Protein AF-A0A2I0VGK4-F1 (afdb_monomer_lite)

Organism: NCBI:txid906689

pLDDT: mean 89.62, std 12.39, range [37.59, 97.0]

Sequence (66 aa):
MKVSARKILELPSEVKHRNINIIPGSGYIHPNQLSPLFESLGIYDANSTADIHAFCTCLGISSHDK

Structure (mmCIF, N/CA/C/O backbone):
data_AF-A0A2I0VGK4-F1
#
_e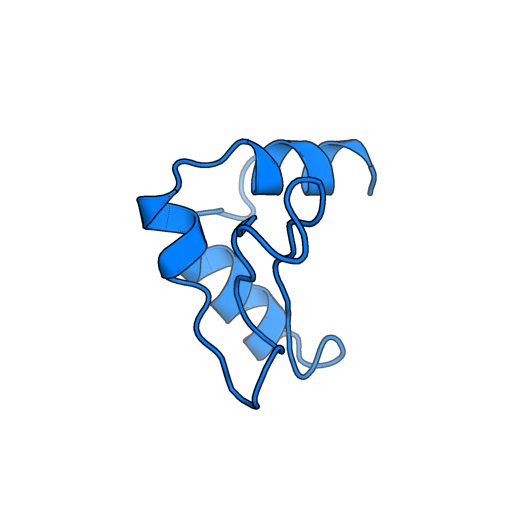ntry.id   AF-A0A2I0VGK4-F1
#
loop_
_atom_site.group_PDB
_atom_site.id
_atom_site.type_symbol
_atom_site.label_atom_id
_atom_site.label_alt_id
_atom_site.label_comp_id
_atom_site.label_asym_id
_atom_site.label_entity_id
_atom_site.label_seq_id
_atom_site.pdbx_PDB_ins_code
_atom_site.Cartn_x
_atom_site.Cartn_y
_atom_site.Cartn_z
_atom_site.occupancy
_atom_site.B_iso_or_equiv
_atom_site.auth_seq_id
_atom_site.auth_comp_id
_atom_site.auth_asym_id
_atom_site.auth_atom_id
_atom_site.pdbx_PDB_model_num
ATOM 1 N N . MET A 1 1 ? 10.722 4.586 10.404 1.00 59.31 1 MET A N 1
ATOM 2 C CA . MET A 1 1 ? 9.597 3.893 9.727 1.00 59.31 1 MET A CA 1
ATOM 3 C C . MET A 1 1 ? 8.232 4.094 10.392 1.00 59.31 1 MET A C 1
ATOM 5 O O . MET A 1 1 ? 7.307 4.435 9.672 1.00 59.31 1 MET A O 1
ATOM 9 N N . LYS A 1 2 ? 8.061 3.955 11.722 1.00 67.62 2 LYS A N 1
ATOM 10 C CA . LYS A 1 2 ? 6.725 4.076 12.361 1.00 67.62 2 LYS A CA 1
ATOM 11 C C . LYS A 1 2 ? 6.025 5.438 12.192 1.00 67.62 2 LYS A C 1
ATOM 13 O O . LYS A 1 2 ? 4.817 5.465 11.996 1.00 67.62 2 LYS A O 1
ATOM 18 N N . VAL A 1 3 ? 6.757 6.553 12.265 1.00 78.88 3 VAL A N 1
ATOM 19 C CA . VAL A 1 3 ? 6.163 7.904 12.160 1.00 78.88 3 VAL A CA 1
ATOM 20 C C . VAL A 1 3 ? 5.669 8.191 10.741 1.00 78.88 3 VAL A C 1
ATOM 22 O O . VAL A 1 3 ? 4.561 8.682 10.572 1.00 78.88 3 VAL A O 1
ATOM 25 N N . SER A 1 4 ? 6.451 7.829 9.723 1.00 83.06 4 SER A N 1
ATOM 26 C CA . SER A 1 4 ? 6.082 8.024 8.317 1.00 83.06 4 SER A CA 1
ATOM 27 C C . SER A 1 4 ? 4.834 7.224 7.942 1.00 83.06 4 SER A C 1
ATOM 29 O O . SER A 1 4 ? 3.919 7.781 7.353 1.00 83.06 4 SER A O 1
ATOM 31 N N . ALA A 1 5 ? 4.752 5.952 8.353 1.00 87.75 5 ALA A N 1
ATOM 32 C CA . ALA A 1 5 ? 3.576 5.118 8.095 1.00 87.75 5 ALA A CA 1
ATOM 33 C C . ALA A 1 5 ? 2.302 5.688 8.744 1.00 87.75 5 ALA A C 1
ATOM 35 O O . ALA A 1 5 ? 1.253 5.722 8.112 1.00 87.75 5 ALA A O 1
ATOM 36 N N . ARG A 1 6 ? 2.404 6.200 9.979 1.00 90.44 6 ARG A N 1
ATOM 37 C CA . ARG A 1 6 ? 1.284 6.872 10.651 1.00 90.44 6 ARG A CA 1
ATOM 38 C C . ARG A 1 6 ? 0.833 8.121 9.889 1.00 90.44 6 ARG A C 1
ATOM 40 O O . ARG A 1 6 ? -0.345 8.225 9.582 1.00 90.44 6 ARG A O 1
ATOM 47 N N . LYS A 1 7 ? 1.765 9.014 9.533 1.00 91.81 7 LYS A N 1
ATOM 48 C CA . LYS A 1 7 ? 1.456 10.239 8.772 1.00 91.81 7 LYS A CA 1
ATOM 49 C C . LYS A 1 7 ? 0.754 9.936 7.447 1.00 91.81 7 LYS A C 1
ATOM 51 O O . LYS A 1 7 ? -0.145 10.663 7.052 1.00 91.81 7 LYS A O 1
ATOM 56 N N . ILE A 1 8 ? 1.162 8.859 6.776 1.00 93.25 8 ILE A N 1
ATOM 57 C CA . ILE A 1 8 ? 0.550 8.398 5.527 1.00 93.25 8 ILE A CA 1
ATOM 58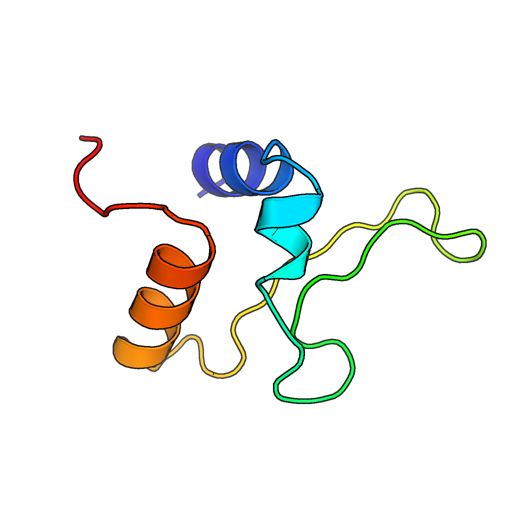 C C . ILE A 1 8 ? -0.901 7.936 5.754 1.00 93.25 8 ILE A C 1
ATOM 60 O O . ILE A 1 8 ? -1.782 8.296 4.978 1.00 93.25 8 ILE A O 1
ATOM 64 N N . LEU A 1 9 ? -1.174 7.173 6.817 1.00 93.62 9 LEU A N 1
ATOM 65 C CA . LEU A 1 9 ? -2.536 6.726 7.146 1.00 93.62 9 LEU A CA 1
ATOM 66 C C . LEU A 1 9 ? -3.436 7.875 7.631 1.00 93.62 9 LEU A C 1
ATOM 68 O O . LEU A 1 9 ? -4.645 7.849 7.413 1.00 93.62 9 LEU A O 1
ATOM 72 N N . GLU A 1 10 ? -2.850 8.912 8.227 1.00 94.44 10 GLU A N 1
ATOM 73 C CA . GLU A 1 10 ? -3.547 10.134 8.648 1.00 94.44 10 GLU A CA 1
ATOM 74 C C . GLU A 1 10 ? -3.898 11.077 7.477 1.00 94.44 10 GLU A C 1
ATOM 76 O O . GLU A 1 10 ? -4.602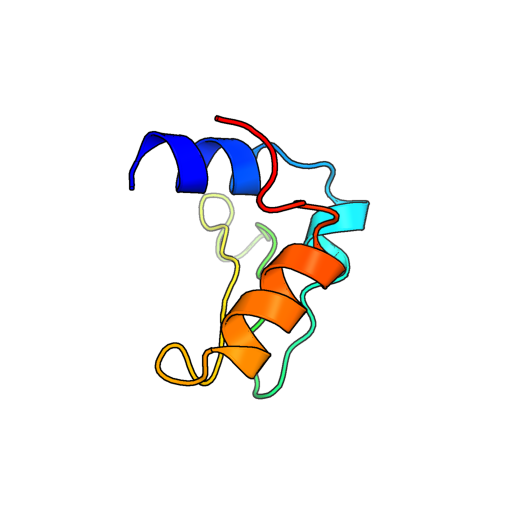 12.065 7.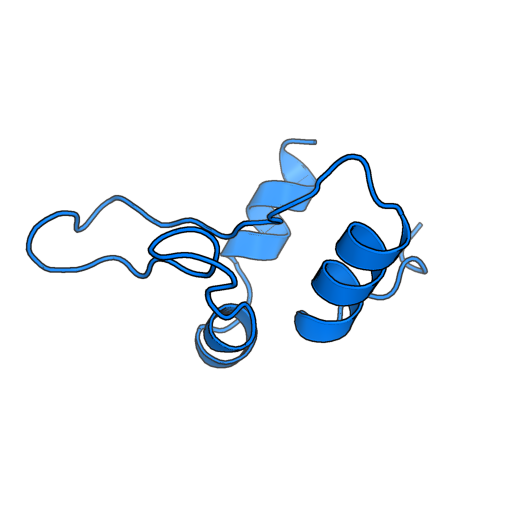685 1.00 94.44 10 GLU A O 1
ATOM 81 N N . LEU A 1 11 ? -3.459 10.785 6.242 1.00 95.38 11 LEU A N 1
ATOM 82 C CA . LEU A 1 11 ? -3.842 11.564 5.061 1.00 95.38 11 LEU A CA 1
ATOM 83 C C . LEU A 1 11 ? -5.361 11.514 4.804 1.00 95.38 11 LEU A C 1
ATOM 85 O O . LEU A 1 11 ? -6.012 10.510 5.122 1.00 95.38 11 LEU A O 1
ATOM 89 N N . PRO A 1 12 ? -5.934 12.554 4.159 1.00 95.75 12 PRO A N 1
ATOM 90 C CA . PRO A 1 12 ? -7.336 12.555 3.758 1.00 95.75 12 PRO A CA 1
ATOM 91 C C . PRO A 1 12 ? -7.697 11.331 2.919 1.00 95.75 12 PRO A C 1
ATOM 93 O O . PRO A 1 12 ? -6.889 10.833 2.125 1.00 95.75 12 PRO A O 1
ATOM 96 N N . SER A 1 13 ? -8.932 10.854 3.074 1.00 94.00 13 SER A N 1
ATOM 97 C CA . SER A 1 13 ? -9.391 9.640 2.401 1.00 94.00 13 SER A CA 1
ATOM 98 C C . SER A 1 13 ? -9.245 9.756 0.881 1.00 94.00 13 SER A C 1
ATOM 100 O O . SER A 1 13 ? -8.790 8.822 0.229 1.00 94.00 13 SER A O 1
ATOM 102 N N . GLU A 1 14 ? -9.520 10.930 0.320 1.00 95.62 14 GLU A N 1
ATOM 103 C CA . GLU A 1 14 ? -9.473 11.231 -1.112 1.00 95.62 14 GLU A CA 1
ATOM 104 C C . GLU A 1 14 ? -8.046 11.140 -1.663 1.00 95.62 14 GLU A C 1
ATOM 106 O O . GLU A 1 14 ? -7.855 10.817 -2.833 1.00 95.62 14 GLU A O 1
ATOM 111 N N . VAL A 1 15 ? -7.038 11.412 -0.826 1.00 96.75 15 VAL A N 1
ATOM 112 C CA . VAL A 1 15 ? -5.622 11.260 -1.184 1.00 96.75 15 VAL A CA 1
ATOM 113 C C . VAL A 1 15 ? -5.241 9.785 -1.176 1.00 96.75 15 VAL A C 1
ATOM 115 O O . VAL A 1 15 ? -4.642 9.309 -2.138 1.00 96.75 15 VAL A O 1
ATOM 118 N N . LYS A 1 16 ? -5.645 9.036 -0.144 1.00 96.50 16 LYS A N 1
ATOM 119 C CA . LYS A 1 16 ? -5.371 7.594 -0.042 1.00 96.50 16 LYS A CA 1
ATOM 120 C C . LYS A 1 16 ? -6.014 6.802 -1.185 1.00 96.50 16 LYS A C 1
ATOM 122 O O . LYS A 1 16 ? -5.359 5.937 -1.755 1.00 96.50 16 LYS A O 1
ATOM 127 N N . HIS A 1 17 ? -7.219 7.177 -1.625 1.00 96.50 17 HIS A N 1
ATOM 128 C CA . HIS A 1 17 ? -7.892 6.571 -2.786 1.00 96.50 17 HIS A CA 1
ATOM 129 C C . HIS A 1 17 ? -7.142 6.740 -4.119 1.00 96.50 17 HIS A C 1
ATOM 131 O O . HIS A 1 17 ? -7.457 6.041 -5.081 1.00 96.50 17 HIS A O 1
ATOM 137 N N . ARG A 1 18 ? -6.139 7.624 -4.198 1.00 96.88 18 ARG A N 1
ATOM 138 C CA . ARG A 1 18 ? -5.281 7.739 -5.386 1.00 96.88 18 ARG A CA 1
ATOM 139 C C . ARG A 1 18 ? -4.309 6.562 -5.511 1.00 96.88 18 ARG A C 1
ATOM 141 O O . ARG A 1 18 ? -3.870 6.259 -6.619 1.00 96.88 18 ARG A O 1
ATOM 148 N N . ASN A 1 19 ? -3.980 5.876 -4.409 1.00 97.00 19 ASN A N 1
ATOM 149 C CA . ASN A 1 19 ? -3.167 4.659 -4.429 1.00 97.00 19 ASN A CA 1
ATOM 150 C C . ASN A 1 19 ? -4.002 3.491 -4.973 1.00 97.00 19 ASN A C 1
ATOM 152 O O . ASN A 1 19 ? -4.590 2.712 -4.228 1.00 97.00 19 ASN A O 1
ATOM 156 N N . ILE A 1 20 ? -4.095 3.409 -6.297 1.00 95.69 20 ILE A N 1
ATOM 157 C CA . ILE A 1 20 ? -4.875 2.389 -6.994 1.00 95.69 20 ILE A CA 1
ATOM 158 C C . ILE A 1 20 ? -4.196 1.016 -6.965 1.00 95.69 20 ILE A C 1
ATOM 160 O O . ILE A 1 20 ? -2.981 0.888 -6.815 1.00 95.69 20 ILE A O 1
ATOM 164 N N . ASN A 1 21 ? -5.005 -0.023 -7.149 1.00 94.62 21 ASN A N 1
ATOM 165 C CA . ASN A 1 21 ? -4.527 -1.386 -7.332 1.00 94.62 21 ASN A CA 1
ATOM 166 C C . ASN A 1 21 ? -3.773 -1.517 -8.666 1.00 94.62 21 ASN A C 1
ATOM 168 O O . ASN A 1 21 ? -4.326 -1.204 -9.718 1.00 94.62 21 ASN A O 1
ATOM 172 N N . ILE A 1 22 ? -2.548 -2.042 -8.615 1.00 93.38 22 ILE A N 1
ATOM 173 C CA . ILE A 1 22 ? -1.840 -2.582 -9.786 1.00 93.38 22 ILE A CA 1
ATOM 174 C C . ILE A 1 22 ? -2.262 -4.040 -9.989 1.00 93.38 22 ILE A C 1
ATOM 176 O O . ILE A 1 22 ? -2.568 -4.462 -11.101 1.00 93.38 22 ILE A O 1
ATOM 180 N N . ILE A 1 23 ? -2.364 -4.781 -8.883 1.00 93.81 23 ILE A N 1
ATOM 181 C CA . ILE A 1 23 ? -3.039 -6.078 -8.793 1.00 93.81 23 ILE A CA 1
ATOM 182 C C . ILE A 1 23 ? -4.091 -6.020 -7.673 1.00 93.81 23 ILE A C 1
ATOM 184 O O . ILE A 1 23 ? -4.014 -5.133 -6.816 1.00 93.81 23 ILE A O 1
ATOM 188 N N . PRO A 1 24 ? -5.080 -6.932 -7.634 1.00 94.06 24 PRO A N 1
ATOM 189 C CA . PRO A 1 24 ? -6.104 -6.919 -6.591 1.00 94.06 24 PRO A CA 1
ATOM 190 C C . PRO A 1 24 ? -5.503 -6.890 -5.177 1.00 94.06 24 PRO A C 1
ATOM 192 O O . PRO A 1 24 ? -4.725 -7.765 -4.809 1.00 94.06 24 PRO A O 1
ATOM 195 N N . GLY A 1 25 ? -5.869 -5.871 -4.395 1.00 90.75 25 GLY A N 1
ATOM 196 C CA . GLY A 1 25 ? -5.420 -5.696 -3.010 1.00 90.75 25 GLY A CA 1
ATOM 197 C C . GLY A 1 25 ? -4.041 -5.049 -2.834 1.00 90.75 25 GLY A C 1
ATOM 198 O O . GLY A 1 25 ? -3.579 -4.965 -1.701 1.00 90.75 25 GLY A O 1
ATOM 199 N N . SER A 1 26 ? -3.375 -4.595 -3.904 1.00 92.69 26 SER A N 1
ATOM 200 C CA . SER A 1 26 ? -2.050 -3.959 -3.799 1.00 92.69 26 SER A CA 1
ATOM 201 C C . SER A 1 26 ? -2.080 -2.458 -3.508 1.00 92.69 26 SER A C 1
ATOM 203 O O . SER A 1 26 ? -1.032 -1.882 -3.233 1.00 92.69 26 SER A O 1
ATOM 205 N N . GLY A 1 27 ? -3.227 -1.807 -3.683 1.00 95.25 27 GLY A N 1
ATOM 206 C CA . GLY A 1 27 ? -3.421 -0.378 -3.454 1.00 95.25 27 GLY A CA 1
ATOM 207 C C . GLY A 1 27 ? -4.074 -0.097 -2.104 1.00 95.25 27 GLY A C 1
ATOM 208 O O . GLY A 1 27 ? -3.953 -0.869 -1.153 1.00 95.25 27 GLY A O 1
ATOM 209 N N . TYR A 1 28 ? -4.803 1.012 -2.033 1.00 96.88 28 TYR A N 1
ATOM 210 C CA . TYR A 1 28 ? -5.522 1.418 -0.839 1.00 96.88 28 TYR A CA 1
ATOM 211 C C . TYR A 1 28 ? -6.665 0.453 -0.513 1.00 96.88 28 TYR A C 1
ATOM 213 O O . TYR A 1 28 ? -7.575 0.234 -1.318 1.00 96.88 28 TYR A O 1
ATOM 221 N N . ILE A 1 29 ? -6.641 -0.077 0.707 1.00 95.56 29 ILE A N 1
ATOM 222 C CA . ILE A 1 29 ? -7.724 -0.849 1.306 1.00 95.56 29 ILE A CA 1
ATOM 223 C C . ILE A 1 29 ? -8.331 0.014 2.404 1.00 95.56 29 ILE A C 1
ATOM 225 O O . ILE A 1 29 ? -7.699 0.260 3.431 1.00 95.56 29 ILE A O 1
ATOM 229 N N . HIS A 1 30 ? -9.564 0.462 2.177 1.00 94.62 30 HIS A N 1
ATOM 230 C CA . HIS A 1 30 ? -10.329 1.197 3.173 1.00 94.62 30 HIS A CA 1
ATOM 231 C C . HIS A 1 30 ? -10.994 0.230 4.170 1.00 94.62 30 HIS A C 1
ATOM 233 O O . HIS A 1 30 ? -11.413 -0.870 3.779 1.00 94.62 30 HIS A O 1
ATOM 239 N N . PRO A 1 31 ? -11.161 0.648 5.436 1.00 94.50 31 PRO A N 1
ATOM 240 C CA . PRO A 1 31 ? -11.968 -0.086 6.399 1.00 94.50 31 PRO A CA 1
ATOM 241 C C . PRO A 1 31 ? -13.398 -0.286 5.896 1.00 94.50 31 PRO A C 1
ATOM 243 O O . PRO A 1 31 ? -14.043 0.652 5.431 1.00 94.50 31 PRO A O 1
ATOM 246 N N . ASN A 1 32 ? -13.910 -1.507 6.014 1.00 92.25 32 ASN A N 1
ATOM 247 C CA . ASN A 1 32 ? -15.254 -1.875 5.565 1.00 92.25 32 ASN A CA 1
ATOM 248 C C . ASN A 1 32 ? -15.941 -2.779 6.601 1.00 92.25 32 ASN A C 1
ATOM 250 O O . ASN A 1 32 ? -15.368 -3.093 7.640 1.00 92.25 32 ASN A O 1
ATOM 254 N N . GLN A 1 33 ? -17.172 -3.216 6.323 1.00 95.50 33 GLN A N 1
ATOM 255 C CA . GLN A 1 33 ? -17.963 -4.024 7.262 1.00 95.50 33 GLN A CA 1
ATOM 256 C C . GLN A 1 33 ? -17.303 -5.356 7.656 1.00 95.50 33 GLN A C 1
ATOM 258 O O . GLN A 1 33 ? -17.498 -5.815 8.778 1.00 95.50 33 GLN A O 1
ATOM 263 N N . LEU A 1 34 ? -16.528 -5.973 6.759 1.00 94.06 34 LEU A N 1
ATOM 264 C CA . LEU A 1 34 ? -15.832 -7.238 7.015 1.00 94.06 34 LEU A CA 1
ATOM 265 C C . LEU A 1 34 ? -14.514 -7.026 7.768 1.00 94.06 34 LEU A C 1
ATOM 267 O O . LEU A 1 34 ? -14.083 -7.896 8.521 1.00 94.06 34 LEU A 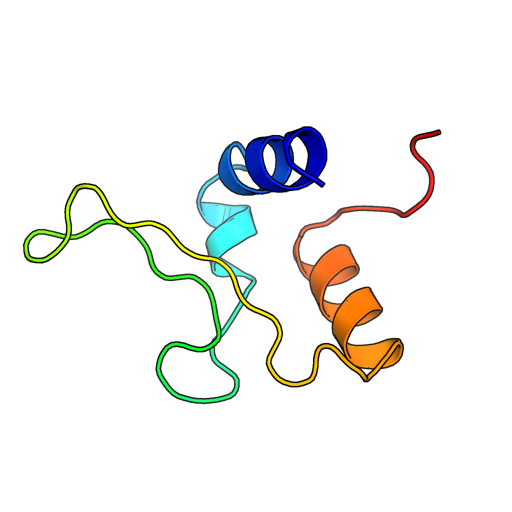O 1
ATOM 271 N N . SER A 1 35 ? -13.877 -5.871 7.576 1.00 93.00 35 SER A N 1
ATOM 272 C CA . SER A 1 35 ? -12.598 -5.526 8.194 1.00 93.00 35 SER A CA 1
ATOM 273 C C . SER A 1 35 ? -12.592 -4.069 8.685 1.00 93.00 35 SER A C 1
ATOM 275 O O . SER A 1 35 ? -11.892 -3.225 8.118 1.00 93.00 35 SER A O 1
ATOM 277 N N . PRO A 1 36 ? -13.363 -3.744 9.741 1.00 93.94 36 PRO A N 1
ATOM 278 C CA . PRO A 1 36 ? -13.580 -2.358 10.171 1.00 93.94 36 PRO A CA 1
ATOM 279 C C . PRO A 1 36 ? -12.352 -1.720 10.831 1.00 93.94 36 PRO A C 1
ATOM 281 O O . PRO A 1 36 ? -12.293 -0.506 10.979 1.00 93.94 36 PRO A O 1
ATOM 284 N N . LEU A 1 37 ? -11.375 -2.534 11.240 1.00 94.88 37 LEU A N 1
ATOM 285 C CA . LEU A 1 37 ? -10.135 -2.091 11.886 1.00 94.88 37 LEU A CA 1
ATOM 286 C C . LEU A 1 37 ? -8.917 -2.178 10.961 1.00 94.88 37 LEU A C 1
ATOM 288 O O . LEU A 1 37 ? -7.800 -1.902 11.395 1.00 94.88 37 LEU A O 1
ATOM 292 N N . PHE A 1 38 ? -9.110 -2.618 9.716 1.00 93.50 38 PHE A N 1
ATOM 293 C CA . PHE A 1 38 ? -8.021 -2.822 8.776 1.00 93.50 38 PHE A CA 1
ATOM 294 C C . PHE A 1 38 ? -8.007 -1.714 7.733 1.00 93.50 38 PHE A C 1
ATOM 296 O O . PHE A 1 38 ? -8.982 -1.504 7.016 1.00 93.50 38 PHE A O 1
ATOM 303 N N . GLU A 1 39 ? -6.865 -1.050 7.639 1.00 95.38 39 GLU A N 1
ATOM 304 C CA . GLU A 1 39 ? -6.558 -0.069 6.614 1.00 95.38 39 GLU A CA 1
ATOM 305 C C . GLU A 1 39 ? -5.160 -0.356 6.072 1.00 95.38 39 GLU A C 1
ATOM 307 O O . GLU A 1 39 ? -4.253 -0.717 6.831 1.00 95.38 39 GLU A O 1
ATOM 312 N N . SER A 1 40 ? -4.975 -0.210 4.762 1.00 94.94 40 SER A N 1
ATOM 313 C CA . SER A 1 40 ? -3.678 -0.452 4.135 1.00 94.94 40 SER A CA 1
ATOM 314 C C . SER A 1 40 ? -3.458 0.417 2.907 1.00 94.94 40 SER A C 1
ATOM 316 O O . SER A 1 40 ? -4.405 0.781 2.223 1.00 94.94 40 SER A O 1
ATOM 318 N N . LEU A 1 41 ? -2.193 0.716 2.631 1.00 96.12 41 LEU A N 1
ATOM 319 C CA . LEU A 1 41 ? -1.679 1.336 1.412 1.00 96.12 41 LEU A CA 1
ATOM 320 C C . LEU A 1 41 ? -0.498 0.489 0.947 1.00 96.12 41 LEU A C 1
ATOM 322 O O . LEU A 1 41 ? 0.228 -0.055 1.787 1.00 96.12 41 LEU A O 1
ATOM 326 N N . GLY A 1 42 ? -0.278 0.402 -0.362 1.00 94.62 42 GLY A N 1
ATOM 327 C CA . GLY A 1 42 ? 0.703 -0.529 -0.907 1.00 94.62 42 GLY A CA 1
ATOM 328 C C . GLY A 1 42 ? 1.485 -0.007 -2.105 1.00 94.62 42 GLY A C 1
ATOM 329 O O . GLY A 1 42 ? 1.056 0.880 -2.847 1.00 94.62 42 GLY A O 1
ATOM 330 N N . ILE A 1 43 ? 2.669 -0.596 -2.263 1.00 95.25 43 ILE A N 1
ATOM 331 C CA . ILE A 1 43 ? 3.560 -0.461 -3.415 1.00 95.25 43 ILE A CA 1
ATOM 332 C C . ILE A 1 43 ? 3.763 -1.880 -3.937 1.00 95.25 43 ILE A C 1
ATOM 334 O O . ILE A 1 43 ? 4.106 -2.767 -3.156 1.00 95.25 43 ILE A O 1
ATOM 338 N N . TYR A 1 44 ? 3.519 -2.100 -5.228 1.00 92.00 44 TYR A N 1
ATOM 339 C CA . TYR A 1 44 ? 3.623 -3.432 -5.821 1.00 92.00 44 TYR A CA 1
ATOM 340 C C . TYR A 1 44 ? 5.081 -3.909 -5.884 1.00 92.00 44 TYR A C 1
ATOM 342 O O . TYR A 1 44 ? 5.407 -4.927 -5.274 1.00 92.00 44 TYR A O 1
ATOM 350 N N . ASP A 1 45 ? 5.963 -3.150 -6.543 1.00 94.62 45 ASP A N 1
ATOM 351 C CA . ASP A 1 45 ? 7.403 -3.416 -6.548 1.00 94.62 45 ASP A CA 1
ATOM 352 C C . ASP A 1 45 ? 8.148 -2.422 -5.649 1.00 94.62 45 ASP A C 1
ATOM 354 O O . ASP A 1 45 ? 8.626 -1.373 -6.075 1.00 94.62 45 ASP A O 1
ATOM 358 N N . ALA A 1 46 ?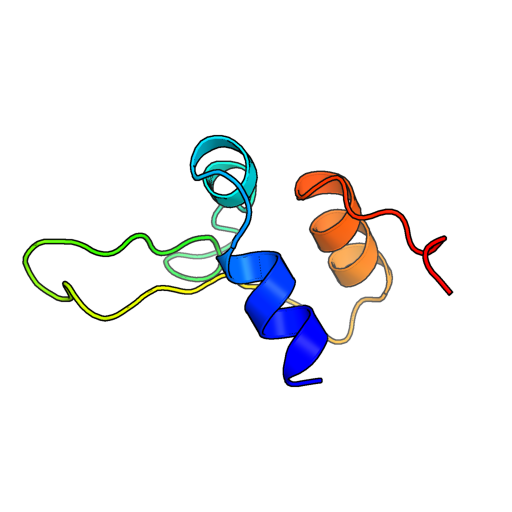 8.275 -2.769 -4.368 1.00 91.56 46 ALA A N 1
ATOM 359 C CA . ALA A 1 46 ? 9.015 -1.957 -3.404 1.00 91.56 46 ALA A CA 1
ATOM 360 C C . ALA A 1 46 ? 10.546 -1.970 -3.617 1.00 91.56 46 ALA A C 1
ATOM 362 O O . ALA A 1 46 ? 11.248 -1.250 -2.907 1.00 91.56 46 ALA A O 1
ATOM 363 N N . ASN A 1 47 ? 11.075 -2.754 -4.568 1.00 95.69 47 ASN A N 1
ATOM 364 C CA . ASN A 1 47 ? 12.485 -2.682 -4.962 1.00 95.69 47 ASN A CA 1
ATOM 365 C C . ASN A 1 47 ? 12.717 -1.658 -6.090 1.00 95.69 47 ASN A C 1
ATOM 367 O O . ASN A 1 47 ? 13.845 -1.194 -6.275 1.00 95.69 47 ASN A O 1
ATOM 371 N N . SER A 1 48 ? 11.667 -1.266 -6.820 1.00 95.69 48 SER A N 1
ATOM 372 C CA . SER A 1 48 ? 11.720 -0.237 -7.861 1.00 95.69 48 SER A CA 1
ATOM 373 C C . SER A 1 48 ? 11.697 1.161 -7.239 1.00 95.69 48 SER A C 1
ATOM 375 O O . SER A 1 48 ? 10.710 1.609 -6.654 1.00 95.69 48 SER A O 1
ATOM 377 N N . THR A 1 49 ? 12.790 1.914 -7.405 1.00 94.25 49 THR A N 1
ATOM 378 C CA . THR A 1 49 ? 12.834 3.331 -6.994 1.00 94.25 49 THR A CA 1
ATOM 379 C C . THR A 1 49 ? 11.782 4.167 -7.729 1.00 94.25 49 THR A C 1
ATOM 381 O O . THR A 1 49 ? 11.245 5.117 -7.159 1.00 94.25 49 THR A O 1
ATOM 384 N N . ALA A 1 50 ? 11.455 3.804 -8.973 1.00 94.25 50 ALA A N 1
ATOM 385 C CA . ALA A 1 50 ? 10.414 4.473 -9.743 1.00 94.25 50 ALA A CA 1
ATOM 386 C C . ALA A 1 50 ? 9.029 4.268 -9.110 1.00 94.25 50 ALA A C 1
ATOM 388 O O . ALA A 1 50 ? 8.276 5.231 -8.976 1.00 94.25 50 ALA A O 1
ATOM 389 N N . ASP A 1 51 ? 8.728 3.056 -8.644 1.00 93.81 51 ASP A N 1
ATOM 390 C CA . ASP A 1 51 ? 7.445 2.719 -8.018 1.00 93.81 51 ASP A CA 1
ATOM 391 C C . ASP A 1 51 ? 7.304 3.392 -6.649 1.00 93.81 51 ASP A C 1
ATOM 393 O O . ASP A 1 51 ? 6.240 3.922 -6.322 1.00 93.81 51 ASP A O 1
ATOM 397 N N . ILE A 1 52 ? 8.395 3.471 -5.878 1.00 93.25 52 ILE A N 1
ATOM 398 C CA . ILE A 1 52 ? 8.438 4.252 -4.631 1.00 93.25 52 ILE A CA 1
ATOM 399 C C . ILE A 1 52 ? 8.161 5.734 -4.915 1.00 93.25 52 ILE A C 1
ATOM 401 O O . ILE A 1 52 ? 7.361 6.365 -4.220 1.00 93.25 52 ILE A O 1
ATOM 405 N N . HIS A 1 53 ? 8.794 6.307 -5.941 1.00 93.12 53 HIS A N 1
ATOM 406 C CA . HIS A 1 53 ? 8.585 7.709 -6.299 1.00 93.12 53 HIS A CA 1
ATOM 407 C C . HIS A 1 53 ? 7.154 7.968 -6.793 1.00 93.12 53 HIS A C 1
ATOM 409 O O . HIS A 1 53 ? 6.540 8.972 -6.420 1.00 93.12 53 HIS A O 1
ATOM 415 N N . ALA A 1 54 ? 6.600 7.059 -7.599 1.00 93.31 54 ALA A N 1
ATOM 416 C CA . ALA A 1 54 ? 5.222 7.127 -8.070 1.00 93.31 54 ALA A CA 1
ATOM 417 C C . ALA A 1 54 ? 4.229 7.079 -6.900 1.00 93.31 54 ALA A C 1
ATOM 419 O O . ALA A 1 54 ? 3.304 7.890 -6.856 1.00 93.31 54 ALA A O 1
ATOM 420 N N . PHE A 1 55 ? 4.459 6.204 -5.916 1.00 94.38 55 PHE A N 1
ATOM 421 C CA . PHE A 1 55 ? 3.669 6.143 -4.686 1.00 94.38 55 PHE A CA 1
ATOM 422 C C . PHE A 1 55 ? 3.699 7.469 -3.912 1.00 94.38 55 PHE A C 1
ATOM 424 O O . PHE A 1 55 ? 2.644 8.026 -3.605 1.00 94.38 55 PHE A O 1
ATOM 431 N N . CYS A 1 56 ? 4.887 8.024 -3.653 1.00 93.12 56 CYS A N 1
ATOM 432 C CA . CYS A 1 56 ? 5.026 9.308 -2.959 1.00 93.12 56 CYS A CA 1
ATOM 433 C C . CYS A 1 56 ? 4.341 10.453 -3.722 1.00 93.12 56 CYS A C 1
ATOM 435 O O . CYS A 1 56 ? 3.565 11.207 -3.138 1.00 93.12 56 CYS A O 1
ATOM 437 N N . THR A 1 57 ? 4.560 10.537 -5.037 1.00 93.56 57 THR A N 1
ATOM 438 C CA . THR A 1 57 ? 3.945 11.554 -5.910 1.00 93.56 57 THR A CA 1
ATOM 439 C C . THR A 1 57 ? 2.422 11.462 -5.891 1.00 93.56 57 THR A C 1
ATOM 441 O O . THR A 1 57 ? 1.737 12.475 -5.754 1.00 93.56 57 THR A O 1
ATOM 444 N N . CYS A 1 58 ? 1.885 10.244 -5.979 1.00 92.94 58 CYS A N 1
ATOM 445 C CA . CYS A 1 58 ? 0.453 9.968 -5.937 1.00 92.94 58 CYS A CA 1
ATOM 446 C C . CYS A 1 58 ? -0.202 10.485 -4.643 1.00 92.94 58 CYS A C 1
ATOM 448 O O . CYS A 1 58 ? -1.269 11.109 -4.675 1.00 92.94 58 CYS A O 1
ATOM 450 N N . LEU A 1 59 ? 0.484 10.301 -3.513 1.00 94.25 59 LEU A N 1
ATOM 451 C CA . LEU A 1 59 ? 0.048 10.786 -2.205 1.00 94.25 59 LEU A CA 1
ATOM 452 C C . LEU A 1 59 ? 0.380 12.267 -1.948 1.00 94.25 59 LEU A C 1
ATOM 454 O O . LEU A 1 59 ? 0.045 12.787 -0.887 1.00 94.25 59 LEU A O 1
ATOM 458 N N . GLY A 1 60 ? 1.022 12.961 -2.895 1.00 91.44 60 GLY A N 1
ATOM 459 C CA . GLY A 1 60 ? 1.461 14.349 -2.722 1.00 91.44 60 GLY A CA 1
ATOM 460 C C . GLY A 1 60 ? 2.586 14.513 -1.694 1.00 91.44 60 GLY A C 1
ATOM 461 O O . GLY A 1 60 ? 2.784 15.603 -1.164 1.00 91.44 60 GLY A O 1
ATOM 462 N N . ILE A 1 61 ? 3.312 13.436 -1.396 1.00 86.88 61 ILE A N 1
ATOM 463 C CA . ILE A 1 61 ? 4.431 13.427 -0.459 1.00 86.88 61 ILE A CA 1
ATOM 464 C C . ILE A 1 61 ? 5.686 13.791 -1.250 1.00 86.88 61 ILE A C 1
ATOM 466 O O . ILE A 1 61 ? 6.223 12.982 -2.003 1.00 86.88 61 ILE A O 1
ATOM 470 N N . SER A 1 62 ? 6.158 15.023 -1.087 1.00 71.62 62 SER A N 1
ATOM 471 C CA . SER A 1 62 ? 7.470 15.421 -1.595 1.00 71.62 62 SER A CA 1
ATOM 472 C C . SER A 1 62 ? 8.559 14.920 -0.645 1.00 71.62 62 SER A C 1
ATOM 474 O O . SER A 1 62 ? 8.408 15.004 0.572 1.00 71.62 62 SER A O 1
ATOM 476 N N . SER A 1 63 ? 9.693 14.451 -1.172 1.00 59.16 63 SER A N 1
ATOM 477 C CA . SER A 1 63 ? 10.865 14.050 -0.370 1.00 59.16 63 SER A CA 1
ATOM 478 C C . SER A 1 63 ? 11.557 15.212 0.368 1.00 59.16 63 SER A C 1
ATOM 480 O O . SER A 1 63 ? 12.679 15.040 0.840 1.00 59.16 63 SER A O 1
ATOM 482 N N . HIS A 1 64 ? 10.937 16.393 0.456 1.00 54.81 64 HIS A N 1
ATOM 483 C CA . HIS A 1 64 ? 11.595 17.619 0.906 1.00 54.81 64 HIS A CA 1
ATOM 484 C C . HIS A 1 64 ? 11.396 17.990 2.386 1.00 54.81 64 HIS A C 1
ATOM 486 O O . HIS A 1 64 ? 12.002 18.961 2.840 1.00 54.81 64 HIS A O 1
ATOM 492 N N . ASP A 1 65 ? 10.641 17.207 3.157 1.00 44.03 65 ASP A N 1
ATOM 493 C CA . ASP A 1 65 ? 10.527 17.415 4.605 1.00 44.03 65 ASP A CA 1
ATOM 494 C C . ASP A 1 65 ? 11.653 16.673 5.341 1.00 44.03 65 ASP A C 1
ATOM 496 O O . ASP A 1 65 ? 11.552 15.481 5.650 1.00 44.03 65 ASP A O 1
ATOM 500 N N . LYS A 1 66 ? 12.750 17.403 5.571 1.00 37.59 66 LYS A N 1
ATOM 501 C CA . LYS A 1 66 ? 13.803 17.069 6.540 1.00 37.59 66 LYS A CA 1
ATOM 502 C C . LYS A 1 66 ? 13.388 17.470 7.950 1.00 37.59 66 LYS A C 1
ATOM 504 O O . LYS A 1 66 ? 12.873 18.597 8.102 1.00 37.59 66 LYS A O 1
#

Secondary structure (DSSP, 8-state):
-HHHHHHHHTS-HHHHTTS--SSTTSS-B---SS-TT--B---S-TT-HHHHHHHHHHTT--TT--

Radius of gyration: 12.1 Å; chains: 1; bounding box: 32×25×22 Å

Foldseek 3Di:
DVVVVVVLVVADPVLQVLQDDPDPPAAWDAQDPVRNPDTDGHFPPPVDPVSVVVSCVSSVNDPPDD